Protein AF-A0AAJ0FTV7-F1 (afdb_monomer_lite)

Secondary structure (DSSP, 8-state):
-EEEEEHHHHH-HHHHHHHHHHHHHHHTTSS-EEEEEE---SS-TTTS--------THHHHEEEEEEEE----SSS-HHHHHHHHHHIIIIIHHHHHHTSTT-B--GGG--TT--S-HHHHHS-HHHHHHH--

Structure (mmCIF, N/CA/C/O backbone):
data_AF-A0AAJ0FTV7-F1
#
_entry.id   AF-A0AAJ0FTV7-F1
#
loop_
_atom_site.group_PDB
_atom_site.id
_atom_site.type_symbol
_atom_site.label_atom_id
_atom_site.label_alt_id
_atom_site.label_comp_id
_atom_site.label_asym_id
_atom_site.label_entity_id
_atom_site.label_seq_id
_atom_site.pdbx_PDB_ins_code
_atom_site.Cartn_x
_atom_site.Cartn_y
_atom_site.Cartn_z
_atom_site.occupancy
_atom_site.B_iso_or_equiv
_atom_site.auth_seq_id
_atom_site.auth_comp_id
_atom_site.auth_asym_id
_atom_site.auth_atom_id
_atom_site.pdbx_PDB_model_num
ATOM 1 N N . MET A 1 1 ? 0.736 1.675 7.154 1.00 92.19 1 MET A N 1
ATOM 2 C CA . MET A 1 1 ? 1.278 0.700 6.188 1.00 92.19 1 MET A CA 1
ATOM 3 C C . MET A 1 1 ? 1.765 1.439 4.964 1.00 92.19 1 MET A C 1
ATOM 5 O O . MET A 1 1 ? 0.966 2.145 4.354 1.00 92.19 1 MET A O 1
ATOM 9 N N . SER A 1 2 ? 3.025 1.237 4.596 1.00 94.62 2 SER A N 1
ATOM 10 C CA . SER A 1 2 ? 3.645 1.886 3.446 1.00 94.62 2 SER A CA 1
ATOM 11 C C . SER A 1 2 ? 3.555 1.082 2.152 1.00 94.62 2 SER A C 1
ATOM 13 O O . SER A 1 2 ? 3.458 -0.148 2.148 1.00 94.62 2 SER A O 1
ATOM 15 N N . ARG A 1 3 ? 3.646 1.802 1.033 1.00 94.00 3 ARG A N 1
ATOM 16 C CA . ARG A 1 3 ? 3.885 1.247 -0.295 1.00 94.00 3 ARG A CA 1
ATOM 17 C C . ARG A 1 3 ? 4.770 2.178 -1.116 1.00 94.00 3 ARG A C 1
ATOM 19 O O . ARG A 1 3 ? 4.409 3.322 -1.383 1.00 94.00 3 ARG A O 1
ATOM 26 N N . LEU A 1 4 ? 5.912 1.662 -1.554 1.00 93.19 4 LEU A N 1
ATOM 27 C CA . LEU A 1 4 ? 6.765 2.267 -2.571 1.00 93.19 4 LEU A CA 1
ATOM 28 C C . LEU A 1 4 ? 6.273 1.805 -3.943 1.00 93.19 4 LEU A C 1
ATOM 30 O O . LEU A 1 4 ? 6.350 0.618 -4.271 1.00 93.19 4 LEU A O 1
ATOM 34 N N . VAL A 1 5 ? 5.741 2.734 -4.735 1.00 93.81 5 VAL A N 1
ATOM 35 C CA . VAL A 1 5 ? 5.106 2.421 -6.019 1.00 93.81 5 VAL A CA 1
ATOM 36 C C . VAL A 1 5 ? 6.103 2.628 -7.164 1.00 93.81 5 VAL A C 1
ATOM 38 O O . VAL A 1 5 ? 6.634 3.735 -7.302 1.00 93.81 5 VAL A O 1
ATOM 41 N N . PRO A 1 6 ? 6.358 1.614 -8.014 1.00 91.62 6 PRO A N 1
ATOM 42 C CA . PRO A 1 6 ? 7.323 1.725 -9.105 1.00 91.62 6 PRO A CA 1
ATOM 43 C C . PRO A 1 6 ? 6.901 2.735 -10.167 1.00 91.62 6 PRO A C 1
ATOM 45 O O . PRO A 1 6 ? 5.728 2.807 -10.532 1.00 91.62 6 PRO A O 1
ATOM 48 N N . ALA A 1 7 ? 7.869 3.450 -10.745 1.00 89.69 7 ALA A N 1
ATOM 49 C CA . ALA A 1 7 ? 7.642 4.406 -11.833 1.00 89.69 7 ALA A CA 1
ATOM 50 C C . ALA A 1 7 ? 6.923 3.790 -13.047 1.00 89.69 7 ALA A C 1
ATOM 52 O O . ALA A 1 7 ? 6.218 4.491 -13.767 1.00 89.69 7 ALA A O 1
ATOM 53 N N . GLU A 1 8 ? 7.066 2.480 -13.256 1.00 90.19 8 GLU A N 1
ATOM 54 C CA . GLU A 1 8 ? 6.382 1.733 -14.315 1.00 90.19 8 GLU A CA 1
ATOM 55 C C . GLU A 1 8 ? 4.849 1.792 -14.197 1.00 90.19 8 GLU A C 1
ATOM 57 O O . GLU A 1 8 ? 4.163 1.836 -15.217 1.00 90.19 8 GLU A O 1
ATOM 62 N N . VAL A 1 9 ? 4.304 1.871 -12.975 1.00 93.50 9 VAL A N 1
ATOM 63 C CA . VAL A 1 9 ? 2.854 2.000 -12.744 1.00 93.50 9 VAL A CA 1
ATOM 64 C C . VAL A 1 9 ? 2.321 3.292 -13.367 1.00 93.50 9 VAL A C 1
ATOM 66 O O . VAL A 1 9 ? 1.276 3.272 -14.011 1.00 93.50 9 VAL A O 1
ATOM 69 N N . ALA A 1 10 ? 3.067 4.396 -13.255 1.00 91.25 10 ALA A N 1
ATOM 70 C CA . ALA A 1 10 ? 2.693 5.695 -13.822 1.00 91.25 10 ALA A CA 1
ATOM 71 C C . ALA A 1 10 ? 2.880 5.784 -15.349 1.00 91.25 10 ALA A C 1
ATOM 73 O O . ALA A 1 10 ? 2.381 6.713 -15.980 1.00 91.25 10 ALA A O 1
ATOM 74 N N . ARG A 1 11 ? 3.617 4.847 -15.960 1.00 90.88 11 ARG A N 1
ATOM 75 C CA . ARG A 1 11 ? 3.900 4.840 -17.409 1.00 90.88 11 ARG A CA 1
ATOM 76 C C . ARG A 1 11 ? 2.840 4.113 -18.232 1.00 90.88 11 ARG A C 1
ATOM 78 O O . ARG A 1 11 ? 2.827 4.244 -19.453 1.00 90.88 11 ARG A O 1
ATOM 85 N N . LYS A 1 12 ? 1.972 3.344 -17.578 1.00 94.38 12 LYS A N 1
ATOM 86 C CA . LYS A 1 12 ? 0.972 2.472 -18.196 1.00 94.38 12 LYS A CA 1
ATOM 87 C C . LYS A 1 12 ? -0.421 2.885 -17.742 1.00 94.38 12 LYS A C 1
ATOM 89 O O . LYS A 1 12 ? -0.691 2.921 -16.545 1.00 94.38 12 LYS A O 1
ATOM 94 N N . THR A 1 13 ? -1.302 3.221 -18.683 1.00 96.25 13 THR A N 1
ATOM 95 C CA . THR A 1 13 ? -2.637 3.763 -18.375 1.00 96.25 13 THR A CA 1
ATOM 96 C C . THR A 1 13 ? -3.499 2.783 -17.581 1.00 96.25 13 THR A C 1
ATOM 98 O O . THR A 1 13 ? -4.167 3.185 -16.633 1.00 96.25 13 THR A O 1
ATOM 101 N N . ASP A 1 14 ? -3.456 1.502 -17.933 1.00 97.56 14 ASP A N 1
ATOM 102 C CA . ASP A 1 14 ? -4.132 0.408 -17.234 1.00 97.56 14 ASP A CA 1
ATOM 103 C C . ASP A 1 14 ? -3.581 0.204 -15.815 1.00 97.56 14 ASP A C 1
ATOM 105 O O . ASP A 1 14 ? -4.355 0.139 -14.861 1.00 97.56 14 ASP A O 1
ATOM 109 N N . ALA A 1 15 ? -2.255 0.200 -15.646 1.00 95.81 15 ALA A N 1
ATOM 110 C CA . ALA A 1 15 ? -1.628 0.099 -14.326 1.00 95.81 15 ALA A CA 1
ATOM 111 C C . ALA A 1 15 ? -1.927 1.326 -13.446 1.00 95.81 15 ALA A C 1
ATOM 113 O O . ALA A 1 15 ? -2.218 1.193 -12.259 1.00 95.81 15 ALA A O 1
ATOM 114 N N . THR A 1 16 ? -1.915 2.524 -14.035 1.00 96.81 16 THR A N 1
ATOM 115 C CA . THR A 1 16 ? -2.304 3.763 -13.351 1.00 96.81 16 THR A CA 1
ATOM 116 C C . THR A 1 16 ? -3.764 3.705 -12.908 1.00 96.81 16 THR A C 1
ATOM 118 O O . THR A 1 16 ? -4.065 4.050 -11.767 1.00 96.81 16 THR A O 1
ATOM 121 N N . ALA A 1 17 ? -4.673 3.245 -13.774 1.00 98.12 17 ALA A N 1
ATOM 122 C CA . ALA A 1 17 ? -6.084 3.094 -13.431 1.00 98.12 17 ALA A CA 1
ATOM 123 C C . ALA A 1 17 ? -6.276 2.104 -12.273 1.00 98.12 17 ALA A C 1
ATOM 125 O O . ALA A 1 17 ? -6.923 2.452 -11.288 1.00 98.12 17 ALA A O 1
ATOM 126 N N . ALA A 1 18 ? -5.632 0.934 -12.332 1.00 98.00 18 ALA A N 1
ATOM 127 C CA . ALA A 1 18 ? -5.680 -0.061 -11.262 1.00 98.00 18 ALA A CA 1
ATOM 128 C C . ALA A 1 18 ? -5.159 0.490 -9.923 1.00 98.00 18 ALA A C 1
ATOM 130 O O . ALA A 1 18 ? -5.772 0.269 -8.879 1.00 98.00 18 ALA A O 1
ATOM 131 N N . PHE A 1 19 ? -4.062 1.254 -9.943 1.00 96.88 19 PHE A N 1
ATOM 132 C CA . PHE A 1 19 ? -3.534 1.914 -8.749 1.00 96.88 19 PHE A CA 1
ATOM 133 C C . PHE A 1 19 ? -4.526 2.926 -8.168 1.00 96.88 19 PHE A C 1
ATOM 135 O O . PHE A 1 19 ? -4.805 2.895 -6.970 1.00 96.88 19 PHE A O 1
ATOM 142 N N . VAL A 1 20 ? -5.108 3.790 -9.003 1.00 97.25 20 VAL A N 1
ATOM 143 C CA . VAL A 1 20 ? -6.109 4.769 -8.554 1.00 97.25 20 VAL A CA 1
ATOM 144 C C . VAL A 1 20 ? -7.364 4.076 -8.016 1.00 97.25 20 VAL A C 1
ATOM 146 O O . VAL A 1 20 ? -7.920 4.522 -7.012 1.00 97.25 20 VAL A O 1
ATOM 149 N N . ASP A 1 21 ? -7.803 2.978 -8.625 1.00 98.19 21 ASP A N 1
ATOM 150 C CA . ASP A 1 21 ? -8.956 2.214 -8.148 1.00 98.19 21 ASP A CA 1
ATOM 151 C C . ASP A 1 21 ? -8.681 1.532 -6.804 1.00 98.19 21 ASP A C 1
ATOM 153 O O . ASP A 1 21 ? -9.547 1.549 -5.928 1.00 98.19 21 ASP A O 1
ATOM 157 N N . ALA A 1 22 ? -7.461 1.036 -6.576 1.00 97.06 22 ALA A N 1
ATOM 158 C CA . ALA A 1 22 ? -7.044 0.561 -5.259 1.00 97.06 22 ALA A CA 1
ATOM 159 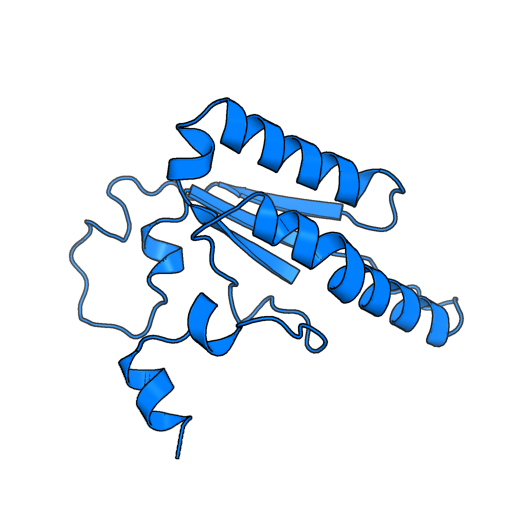C C . ALA A 1 22 ? -7.083 1.690 -4.214 1.00 97.06 22 ALA A C 1
ATOM 161 O O . ALA A 1 22 ? -7.632 1.499 -3.128 1.00 97.06 22 ALA A O 1
ATOM 162 N N . LEU A 1 23 ? -6.589 2.890 -4.545 1.00 96.81 23 LEU A N 1
ATOM 163 C CA . LEU A 1 23 ? -6.682 4.052 -3.652 1.00 96.81 23 LEU A CA 1
ATOM 164 C C . LEU A 1 23 ? -8.139 4.414 -3.333 1.00 96.81 23 LEU A C 1
ATOM 166 O O . LEU A 1 23 ? -8.471 4.638 -2.169 1.00 96.81 23 LEU A O 1
ATOM 170 N N . ARG A 1 24 ? -9.027 4.420 -4.338 1.00 97.31 24 ARG A N 1
ATOM 171 C CA . ARG A 1 24 ? -10.470 4.661 -4.151 1.00 97.31 24 ARG A CA 1
ATOM 172 C C . ARG A 1 24 ? -11.109 3.619 -3.245 1.00 97.31 24 ARG A C 1
ATOM 174 O O . ARG A 1 24 ? -11.892 3.986 -2.375 1.00 97.31 24 ARG A O 1
ATOM 181 N N . LEU A 1 25 ? -10.764 2.346 -3.431 1.00 96.50 25 LEU A N 1
ATOM 182 C CA . LEU A 1 25 ? -11.247 1.246 -2.601 1.00 96.50 25 LEU A CA 1
ATOM 183 C C . LEU A 1 25 ? -10.868 1.447 -1.129 1.00 96.50 25 LEU A C 1
ATOM 185 O O . LEU A 1 25 ? -11.719 1.275 -0.260 1.00 96.50 25 LEU A O 1
ATOM 189 N N . ILE A 1 26 ? -9.619 1.834 -0.858 1.00 96.56 26 ILE A N 1
ATOM 190 C CA . ILE A 1 26 ? -9.103 2.056 0.500 1.00 96.56 26 ILE A CA 1
ATOM 191 C C . ILE A 1 26 ? -9.870 3.180 1.209 1.00 96.56 26 ILE A C 1
ATOM 193 O O . ILE A 1 26 ? -10.280 3.034 2.359 1.00 96.56 26 ILE A O 1
ATOM 197 N N . VAL A 1 27 ? -10.092 4.304 0.523 1.00 97.00 27 VAL A N 1
ATOM 198 C CA . VAL A 1 27 ? -10.700 5.497 1.139 1.00 97.00 27 VAL A CA 1
ATOM 199 C C . VAL A 1 27 ? -12.233 5.509 1.089 1.00 97.00 27 VAL A C 1
ATOM 201 O O . VAL A 1 27 ? -12.852 6.401 1.671 1.00 97.00 27 VAL A O 1
ATOM 204 N N . ALA A 1 28 ? -12.866 4.528 0.431 1.00 95.88 28 ALA A N 1
ATOM 205 C CA . ALA A 1 28 ? -14.306 4.506 0.151 1.00 95.88 28 ALA A CA 1
ATOM 206 C C . ALA A 1 28 ? -15.182 4.684 1.402 1.00 95.88 28 ALA A C 1
ATOM 208 O O . ALA A 1 28 ? -16.182 5.401 1.366 1.00 95.88 28 ALA A O 1
ATOM 209 N N . TYR A 1 29 ? -14.787 4.066 2.518 1.00 92.56 29 TYR A N 1
ATOM 210 C CA . TYR A 1 29 ? -15.563 4.055 3.764 1.00 92.56 29 TYR A CA 1
ATOM 211 C C . TYR A 1 29 ? -15.053 5.036 4.823 1.00 92.56 29 TYR A C 1
ATOM 213 O O . TYR A 1 29 ? -15.565 5.047 5.938 1.00 92.56 29 TYR A O 1
ATOM 221 N N . ARG A 1 30 ? -14.056 5.870 4.494 1.00 90.19 30 ARG A N 1
ATOM 222 C CA . ARG A 1 30 ? -13.438 6.857 5.405 1.00 90.19 30 ARG A CA 1
ATOM 223 C C . ARG A 1 30 ? -12.824 6.286 6.694 1.00 90.19 30 ARG A C 1
ATOM 225 O O . ARG A 1 30 ? -12.426 7.058 7.560 1.00 90.19 30 ARG A O 1
ATOM 232 N N . THR A 1 31 ? -12.706 4.964 6.816 1.00 95.50 31 THR A N 1
ATOM 233 C CA . THR A 1 31 ? -11.943 4.304 7.887 1.00 95.50 31 THR A CA 1
ATOM 234 C C . THR A 1 31 ? -10.446 4.552 7.722 1.00 95.50 31 THR A C 1
ATOM 236 O O . THR A 1 31 ? -9.741 4.793 8.701 1.00 95.50 31 THR A O 1
ATOM 239 N N . PHE A 1 32 ? -9.976 4.520 6.474 1.00 97.12 32 PHE A N 1
ATOM 240 C CA . PHE A 1 32 ? -8.580 4.711 6.115 1.00 97.12 32 PHE A CA 1
ATOM 241 C C . PHE A 1 32 ? -8.382 6.011 5.344 1.00 97.12 32 PHE A C 1
ATOM 243 O O . PHE A 1 32 ? -9.232 6.439 4.560 1.00 97.12 32 PHE A O 1
ATOM 250 N N . LEU A 1 33 ? -7.212 6.600 5.550 1.00 95.75 33 LEU A N 1
ATOM 251 C CA . LEU A 1 33 ? -6.661 7.688 4.759 1.00 95.75 33 LEU A CA 1
ATOM 252 C C . LEU A 1 33 ? -5.376 7.213 4.088 1.00 95.75 33 LEU A C 1
ATOM 254 O O . LEU A 1 33 ? -4.636 6.407 4.658 1.00 95.75 33 LEU A O 1
ATOM 258 N N . VAL A 1 34 ? -5.124 7.713 2.880 1.00 96.94 34 VAL A N 1
ATOM 259 C CA . VAL A 1 34 ? -3.868 7.482 2.167 1.00 96.94 34 VAL A CA 1
ATOM 260 C C . VAL A 1 34 ? -3.178 8.818 1.964 1.00 96.94 34 VAL A C 1
ATOM 262 O O . VAL A 1 34 ? -3.733 9.709 1.326 1.00 96.94 34 VAL A O 1
ATOM 265 N N . ASP A 1 35 ? -1.977 8.935 2.514 1.00 94.75 35 ASP A N 1
ATOM 266 C CA . ASP A 1 35 ? -1.054 10.029 2.230 1.00 94.75 35 ASP A CA 1
ATOM 267 C C . ASP A 1 35 ? 0.003 9.545 1.236 1.00 94.75 35 ASP A C 1
ATOM 269 O O . ASP A 1 35 ? 0.406 8.384 1.293 1.00 94.75 35 ASP A O 1
ATOM 273 N N . CYS A 1 36 ? 0.427 10.397 0.306 1.00 94.69 36 CYS A N 1
ATOM 274 C CA . CYS A 1 36 ? 1.416 10.039 -0.706 1.00 94.69 36 CYS A CA 1
ATOM 275 C C . CYS A 1 36 ? 2.426 11.169 -0.896 1.00 94.69 36 CYS A C 1
ATOM 277 O O . CYS A 1 36 ? 2.065 12.291 -1.251 1.00 94.69 36 CYS A O 1
ATOM 279 N N . LEU A 1 37 ? 3.706 10.834 -0.759 1.00 90.62 37 LEU A N 1
ATOM 280 C CA . LEU A 1 37 ? 4.831 11.706 -1.052 1.00 90.62 37 LEU A CA 1
ATOM 281 C C . LEU A 1 37 ? 5.381 11.382 -2.442 1.00 90.62 37 LEU A C 1
ATOM 283 O O . LEU A 1 37 ? 5.925 10.297 -2.671 1.00 90.62 37 LEU A O 1
ATOM 287 N N . LEU A 1 38 ? 5.267 12.336 -3.370 1.00 85.69 38 LEU A N 1
ATOM 288 C CA . LEU A 1 38 ? 5.930 12.226 -4.666 1.00 85.69 38 LEU A CA 1
ATOM 289 C C . LEU A 1 38 ? 7.440 12.346 -4.473 1.00 85.69 38 LEU A C 1
ATOM 291 O O . LEU A 1 38 ? 7.943 13.315 -3.904 1.00 8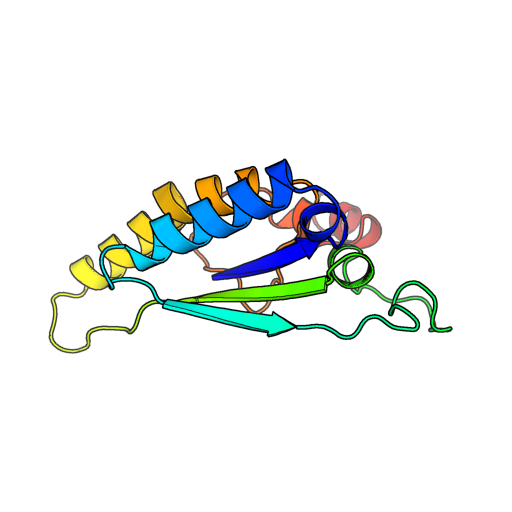5.69 38 LEU A O 1
ATOM 295 N N . LEU A 1 39 ? 8.161 11.359 -4.989 1.00 79.12 39 LEU A N 1
ATOM 296 C CA . LEU A 1 39 ? 9.609 11.307 -4.930 1.00 79.12 39 LEU A CA 1
ATOM 297 C C . LEU A 1 39 ? 10.139 11.827 -6.263 1.00 79.12 39 LEU A C 1
ATOM 299 O O . LEU A 1 39 ? 9.982 11.184 -7.302 1.00 79.12 39 LEU A O 1
ATOM 303 N N . ASN A 1 40 ? 10.768 13.005 -6.253 1.00 66.62 40 ASN A N 1
ATOM 304 C CA . ASN A 1 40 ? 11.474 13.480 -7.436 1.00 66.62 40 ASN A CA 1
ATOM 305 C C . ASN A 1 40 ? 12.768 12.677 -7.604 1.00 66.62 40 ASN A C 1
ATOM 307 O O . ASN A 1 40 ? 13.813 13.011 -7.049 1.00 66.62 40 ASN A O 1
ATOM 311 N N . ALA A 1 41 ? 12.677 11.592 -8.362 1.00 56.50 41 ALA A N 1
ATOM 312 C CA . ALA A 1 41 ? 13.791 10.720 -8.679 1.00 56.50 41 ALA A CA 1
ATOM 313 C C . ALA A 1 41 ? 14.534 11.190 -9.946 1.00 56.50 41 ALA A C 1
ATOM 315 O O . ALA A 1 41 ? 14.781 10.369 -10.827 1.00 56.50 41 ALA A O 1
ATOM 316 N N . PHE A 1 42 ? 14.888 12.479 -10.073 1.00 51.00 42 PHE A N 1
ATOM 317 C CA . PHE A 1 42 ? 15.708 12.965 -11.195 1.00 51.00 42 PHE A CA 1
ATOM 318 C C . PHE A 1 42 ? 16.892 13.864 -10.773 1.00 51.00 42 PHE A C 1
ATOM 320 O O . PHE A 1 42 ? 16.665 14.962 -10.264 1.00 51.00 42 PHE A O 1
ATOM 327 N N . PRO A 1 43 ? 18.148 13.432 -11.047 1.00 53.19 43 PRO A N 1
ATOM 328 C CA . PRO A 1 43 ? 18.504 12.061 -11.423 1.00 53.19 43 PRO A CA 1
ATOM 329 C C . PRO A 1 43 ? 18.073 11.096 -10.310 1.00 53.19 43 PRO A C 1
ATOM 331 O O . PRO A 1 43 ? 18.112 11.423 -9.124 1.00 53.19 43 PRO A O 1
ATOM 334 N N . SER A 1 44 ? 17.588 9.920 -10.702 1.00 54.78 44 SER A N 1
ATOM 335 C CA . SER A 1 44 ? 17.064 8.917 -9.775 1.00 54.78 44 SER A CA 1
ATOM 336 C C . SER A 1 44 ? 18.110 8.585 -8.717 1.00 54.78 44 SER A C 1
ATOM 338 O O . SER A 1 44 ? 19.299 8.556 -9.044 1.00 54.78 44 SER A O 1
ATOM 340 N N . PRO A 1 45 ? 17.718 8.245 -7.476 1.00 54.78 45 PRO A N 1
ATOM 341 C CA . PRO A 1 45 ? 18.613 7.563 -6.547 1.00 54.78 45 PRO A CA 1
ATOM 342 C C . PRO A 1 45 ? 19.285 6.326 -7.176 1.00 54.78 45 PRO A C 1
ATOM 344 O O . PRO A 1 45 ? 20.327 5.898 -6.700 1.00 54.78 45 PRO A O 1
ATOM 347 N N . SER A 1 46 ? 18.715 5.768 -8.257 1.00 56.41 46 SER A N 1
ATOM 348 C CA . SER A 1 46 ? 19.310 4.719 -9.110 1.00 56.41 46 SER A CA 1
ATOM 349 C C . SER A 1 46 ? 20.523 5.160 -9.930 1.00 56.41 46 SER A C 1
ATOM 351 O O . SER A 1 46 ? 21.282 4.319 -10.393 1.00 56.41 46 SER A O 1
ATOM 353 N N . THR A 1 47 ? 20.647 6.458 -10.198 1.00 62.06 47 THR A N 1
ATOM 354 C CA . THR A 1 47 ? 21.606 7.048 -11.147 1.00 62.06 47 THR A CA 1
ATOM 355 C C . THR A 1 47 ? 22.571 8.035 -10.496 1.00 62.06 47 THR A C 1
ATOM 357 O O . THR A 1 47 ? 23.580 8.383 -11.103 1.00 62.06 47 THR A O 1
ATOM 360 N N . SER A 1 48 ? 22.284 8.487 -9.273 1.00 71.62 48 SER A N 1
ATOM 361 C CA . SER A 1 48 ? 23.197 9.333 -8.504 1.00 71.62 48 SER A CA 1
ATOM 362 C C . SER A 1 48 ? 24.326 8.486 -7.909 1.00 71.62 48 SER A C 1
ATOM 364 O O . SER A 1 48 ? 24.029 7.491 -7.244 1.00 71.62 48 SER A O 1
ATOM 366 N N . PRO A 1 49 ? 25.606 8.859 -8.099 1.00 80.00 49 PRO A N 1
ATOM 367 C CA . PRO A 1 49 ? 26.721 8.154 -7.482 1.00 80.00 49 PRO A CA 1
ATOM 368 C C . PRO A 1 49 ? 26.564 8.105 -5.962 1.00 80.00 49 PRO A C 1
ATOM 370 O O . PRO A 1 49 ? 26.437 9.138 -5.305 1.00 80.00 49 PRO A O 1
ATOM 373 N N . HIS A 1 50 ? 26.581 6.901 -5.402 1.00 83.81 50 HIS A N 1
ATOM 374 C CA . HIS A 1 50 ? 26.560 6.674 -3.965 1.00 83.81 50 HIS A CA 1
ATOM 375 C C . HIS A 1 50 ? 27.434 5.455 -3.630 1.00 83.81 50 HIS A C 1
ATOM 377 O O . HIS A 1 50 ? 27.525 4.543 -4.453 1.00 83.81 50 HIS A O 1
ATOM 383 N N . PRO A 1 51 ? 28.059 5.391 -2.440 1.00 88.62 51 PRO A N 1
ATOM 384 C CA . PRO A 1 51 ? 28.676 4.157 -1.961 1.00 88.62 51 PRO A CA 1
ATOM 385 C C . PRO A 1 51 ? 27.650 3.025 -1.863 1.00 88.62 51 PRO A C 1
ATOM 387 O O . PRO A 1 51 ? 26.446 3.280 -1.716 1.00 88.62 51 PRO A O 1
ATOM 390 N N . ASP A 1 52 ? 28.123 1.783 -1.897 1.00 86.56 52 ASP A N 1
ATOM 391 C CA . ASP A 1 52 ? 27.273 0.621 -1.650 1.00 86.56 52 ASP A CA 1
ATOM 392 C C . ASP A 1 52 ? 26.585 0.740 -0.284 1.00 86.56 52 ASP A C 1
ATOM 394 O O . ASP A 1 52 ? 27.184 1.150 0.712 1.00 86.56 52 ASP A O 1
ATOM 398 N N . ASN A 1 53 ? 25.290 0.426 -0.247 1.00 85.75 53 ASN A N 1
ATOM 399 C CA . ASN A 1 53 ? 24.477 0.506 0.960 1.00 85.75 53 ASN A CA 1
ATOM 400 C C . ASN A 1 53 ? 23.342 -0.523 0.941 1.00 85.75 53 ASN A C 1
ATOM 402 O O . ASN A 1 53 ? 23.015 -1.103 -0.092 1.00 85.75 53 ASN A O 1
ATOM 406 N N . ALA A 1 54 ? 22.733 -0.725 2.108 1.00 85.50 54 ALA A N 1
ATOM 407 C CA . ALA A 1 54 ? 21.650 -1.680 2.323 1.00 85.50 54 ALA A CA 1
ATOM 408 C C . ALA A 1 54 ? 20.251 -1.110 2.017 1.00 85.50 54 ALA A C 1
ATOM 410 O O . ALA A 1 54 ? 19.252 -1.700 2.420 1.00 85.50 54 ALA A O 1
ATOM 411 N N . VAL A 1 55 ? 20.144 0.041 1.342 1.00 84.88 55 VAL A N 1
ATOM 412 C CA . VAL A 1 55 ? 18.831 0.599 0.994 1.00 84.88 55 VAL A CA 1
ATOM 413 C C . VAL A 1 55 ? 18.168 -0.300 -0.048 1.00 84.88 55 VAL A C 1
ATOM 415 O O . VAL A 1 55 ? 18.768 -0.624 -1.075 1.00 84.88 55 VAL A O 1
ATOM 418 N N . SER A 1 56 ? 16.913 -0.676 0.206 1.00 82.12 56 SER A N 1
ATOM 419 C CA . SER A 1 56 ? 16.110 -1.493 -0.704 1.00 82.12 56 SER A CA 1
ATOM 420 C C . SER A 1 56 ? 16.102 -0.945 -2.128 1.00 82.12 56 SER A C 1
ATOM 422 O O . SER A 1 56 ? 15.967 0.261 -2.365 1.00 82.12 56 SER A O 1
ATOM 424 N N . ARG A 1 57 ? 16.175 -1.855 -3.108 1.00 81.12 57 ARG A N 1
ATOM 425 C CA . ARG A 1 57 ? 16.044 -1.503 -4.530 1.00 81.12 57 ARG A CA 1
ATOM 426 C C . ARG A 1 57 ? 14.667 -0.915 -4.850 1.00 81.12 57 ARG A C 1
ATOM 428 O O . ARG A 1 57 ? 14.556 -0.173 -5.823 1.00 81.12 57 ARG A O 1
ATOM 435 N N . GLY A 1 58 ? 13.653 -1.165 -4.016 1.00 84.25 58 GLY A N 1
ATOM 436 C CA . GLY A 1 58 ? 12.343 -0.524 -4.121 1.00 84.25 58 GLY A CA 1
ATOM 437 C C . GLY A 1 58 ? 12.433 1.004 -4.157 1.00 84.25 58 GLY A C 1
ATOM 438 O O . GLY A 1 58 ? 11.822 1.635 -5.016 1.00 84.25 58 GLY A O 1
ATOM 439 N N . TRP A 1 59 ? 13.298 1.602 -3.329 1.00 86.31 59 TRP A N 1
ATOM 440 C CA . TRP A 1 59 ? 13.542 3.052 -3.309 1.00 86.31 59 TRP A CA 1
ATOM 441 C C . TRP A 1 59 ? 14.171 3.601 -4.589 1.00 86.31 59 TRP A C 1
ATOM 443 O O . TRP A 1 59 ? 14.059 4.790 -4.873 1.00 86.31 59 TRP A O 1
ATOM 453 N N . ARG A 1 60 ? 14.870 2.760 -5.354 1.00 83.88 60 ARG A N 1
ATOM 454 C CA . ARG A 1 60 ? 15.522 3.160 -6.608 1.00 83.88 60 ARG A CA 1
ATOM 455 C C . ARG A 1 60 ? 14.489 3.313 -7.729 1.00 83.88 60 ARG A C 1
ATOM 457 O O . ARG A 1 60 ? 14.543 4.268 -8.500 1.00 83.88 60 ARG A O 1
ATOM 464 N N . ASN A 1 61 ? 13.485 2.438 -7.741 1.00 82.88 61 ASN A N 1
ATOM 465 C CA . ASN A 1 61 ? 12.465 2.396 -8.788 1.00 82.88 61 ASN A CA 1
ATOM 466 C C . ASN A 1 61 ? 11.167 3.140 -8.438 1.00 82.88 61 ASN A C 1
ATOM 468 O O . ASN A 1 61 ? 10.312 3.284 -9.314 1.00 82.88 61 ASN A O 1
ATOM 472 N N . ALA A 1 62 ? 10.990 3.586 -7.193 1.00 88.94 62 ALA A N 1
ATOM 473 C CA . ALA A 1 62 ? 9.766 4.245 -6.754 1.00 88.94 62 ALA A CA 1
ATOM 474 C C . ALA A 1 62 ? 9.638 5.685 -7.280 1.00 88.94 62 ALA A C 1
ATOM 476 O O . ALA A 1 62 ? 10.602 6.448 -7.254 1.00 88.94 62 ALA A O 1
ATOM 477 N N . PHE A 1 63 ? 8.433 6.071 -7.711 1.00 88.06 63 PHE A N 1
ATOM 478 C CA . PHE A 1 63 ? 8.100 7.470 -8.039 1.00 88.06 63 PHE A CA 1
ATOM 479 C C . PHE A 1 63 ? 7.250 8.147 -6.956 1.00 88.06 63 PHE A C 1
ATOM 481 O O . PHE A 1 63 ? 7.178 9.373 -6.881 1.00 88.06 63 PHE A O 1
ATOM 488 N N . VAL A 1 64 ? 6.599 7.350 -6.111 1.00 92.38 64 VAL A N 1
ATOM 489 C CA . VAL A 1 64 ? 5.787 7.816 -4.991 1.00 92.38 64 VAL A CA 1
ATOM 490 C C . VAL A 1 64 ? 5.890 6.804 -3.852 1.00 92.38 64 VAL A C 1
ATOM 492 O O . VAL A 1 64 ? 5.889 5.591 -4.084 1.00 92.38 64 VAL A O 1
ATOM 495 N N . GLY A 1 65 ? 6.016 7.309 -2.629 1.00 93.94 65 GLY A N 1
ATOM 496 C CA . GLY A 1 65 ? 5.834 6.535 -1.406 1.00 93.94 65 GLY A CA 1
ATOM 497 C C . GLY A 1 65 ? 4.502 6.918 -0.781 1.00 93.94 65 GLY A C 1
ATOM 498 O O . GLY A 1 65 ? 4.242 8.102 -0.594 1.00 93.94 65 GLY A O 1
ATOM 499 N N . CYS A 1 66 ? 3.650 5.944 -0.488 1.00 96.56 66 CYS A N 1
ATOM 500 C CA . CYS A 1 66 ? 2.334 6.186 0.088 1.00 96.56 66 CYS A CA 1
ATOM 501 C C . CYS A 1 66 ? 2.151 5.442 1.404 1.00 96.56 66 CYS A C 1
ATOM 503 O O . CYS A 1 66 ? 2.657 4.335 1.558 1.00 96.56 66 CYS A O 1
ATOM 505 N N . ASN A 1 67 ? 1.357 6.011 2.307 1.00 96.69 67 ASN A N 1
ATOM 506 C CA . ASN A 1 67 ? 1.007 5.438 3.594 1.00 96.69 67 ASN A CA 1
ATOM 507 C C . ASN A 1 67 ? -0.503 5.365 3.779 1.00 96.69 67 ASN A C 1
ATOM 509 O O . ASN A 1 67 ? -1.187 6.386 3.825 1.00 96.69 67 ASN A O 1
ATOM 513 N N . MET A 1 68 ? -1.008 4.145 3.952 1.00 96.31 68 MET A N 1
ATOM 514 C CA . MET A 1 68 ? -2.355 3.895 4.445 1.00 96.31 68 MET A CA 1
ATOM 515 C C . MET A 1 68 ? -2.347 3.915 5.968 1.00 96.31 68 MET A C 1
ATOM 517 O O . MET A 1 68 ? -1.600 3.163 6.604 1.00 96.31 68 MET A O 1
ATOM 521 N N . ASN A 1 69 ? -3.199 4.757 6.540 1.00 95.38 69 ASN A N 1
ATOM 522 C CA . ASN A 1 69 ? -3.325 4.940 7.976 1.00 95.38 69 ASN A CA 1
ATOM 523 C C . ASN A 1 69 ? -4.796 4.935 8.395 1.00 95.38 69 ASN A C 1
ATOM 525 O O . ASN A 1 69 ? -5.684 5.286 7.621 1.00 95.38 69 ASN A O 1
ATOM 529 N N . ALA A 1 70 ? -5.034 4.583 9.651 1.00 95.81 70 ALA A N 1
ATOM 530 C CA . ALA A 1 70 ? -6.286 4.826 10.350 1.00 95.81 70 ALA A CA 1
ATOM 531 C C . ALA A 1 70 ? -5.950 5.432 11.714 1.00 95.81 70 ALA A C 1
ATOM 533 O O . ALA A 1 70 ? -4.933 5.085 12.320 1.00 95.81 70 ALA A O 1
ATOM 534 N N . TYR A 1 71 ? -6.788 6.346 12.198 1.00 95.06 71 TYR A N 1
ATOM 535 C CA . TYR A 1 71 ? -6.605 6.904 13.533 1.00 95.06 71 TYR A CA 1
ATOM 536 C C . TYR A 1 71 ? -6.994 5.885 14.599 1.00 95.06 71 TYR A C 1
ATOM 538 O O . TYR A 1 71 ? -7.993 5.178 14.471 1.00 95.06 71 TYR A O 1
ATOM 546 N N . TRP A 1 72 ? -6.225 5.854 15.686 1.00 95.50 72 TRP A N 1
ATOM 547 C CA . TRP A 1 72 ? -6.606 5.094 16.866 1.00 95.50 72 TRP A CA 1
ATOM 548 C C . TRP A 1 72 ? -7.799 5.758 17.554 1.00 95.50 72 TRP A C 1
ATOM 550 O O . TRP A 1 72 ? -7.739 6.934 17.920 1.00 95.50 72 TRP A O 1
ATOM 560 N N . ASN A 1 73 ? -8.876 5.006 17.769 1.00 96.56 73 ASN A N 1
ATOM 561 C CA . ASN A 1 73 ? -10.015 5.486 18.536 1.00 96.56 73 ASN A CA 1
ATOM 562 C C . ASN A 1 73 ? -9.827 5.136 20.020 1.00 96.56 73 ASN A C 1
ATOM 564 O O . ASN A 1 73 ? -9.973 3.980 20.419 1.00 96.56 73 ASN A O 1
ATOM 568 N N . PHE A 1 74 ? -9.507 6.150 20.830 1.00 97.25 74 PHE A N 1
ATOM 569 C CA . PHE A 1 74 ? -9.240 6.011 22.267 1.00 97.25 74 PHE A CA 1
ATOM 570 C C . PHE A 1 74 ? -10.491 5.798 23.128 1.00 97.25 74 PHE A C 1
ATOM 572 O O . PHE A 1 74 ? -10.359 5.403 24.283 1.00 97.25 74 PHE A O 1
ATOM 579 N N . THR A 1 75 ? -11.688 6.061 22.598 1.00 98.06 75 THR A N 1
ATOM 580 C CA . THR A 1 75 ? -12.954 5.885 23.331 1.00 98.06 75 THR A CA 1
ATOM 581 C C . THR A 1 75 ? -13.720 4.635 22.902 1.00 98.06 75 THR A C 1
ATOM 583 O O . THR A 1 75 ? -14.629 4.203 23.610 1.00 98.06 75 THR A O 1
ATOM 586 N N . ALA A 1 76 ? -13.359 4.025 21.770 1.00 97.00 76 ALA A N 1
ATOM 587 C CA . ALA A 1 76 ? -13.925 2.758 21.324 1.00 97.00 76 ALA A CA 1
ATOM 588 C C . ALA A 1 76 ? -13.323 1.555 22.074 1.00 97.00 76 ALA A C 1
ATOM 590 O O . ALA A 1 76 ? -12.196 1.622 22.574 1.00 97.00 76 ALA A O 1
ATOM 591 N N . PRO A 1 77 ? -14.024 0.403 22.094 1.00 98.19 77 PRO A N 1
ATOM 592 C CA . PRO A 1 77 ? -13.443 -0.845 22.570 1.00 98.19 77 PRO A CA 1
ATOM 593 C C . PRO A 1 77 ? -12.149 -1.168 21.822 1.00 98.19 77 PRO A C 1
ATOM 595 O O . PRO A 1 77 ? -12.110 -1.078 20.593 1.00 98.19 77 PRO A O 1
ATOM 598 N N . PHE A 1 78 ? -11.126 -1.628 22.546 1.00 97.19 78 PHE A N 1
ATOM 599 C CA . PHE A 1 78 ? -9.822 -2.018 21.992 1.00 97.19 78 PHE A CA 1
ATOM 600 C C . PHE A 1 78 ? -9.939 -2.957 20.780 1.00 97.19 78 PHE A C 1
ATOM 602 O O . PHE A 1 78 ? -9.268 -2.761 19.767 1.00 97.19 78 PHE A O 1
ATOM 609 N N . ALA A 1 79 ? -10.859 -3.923 20.858 1.00 98.12 79 ALA A N 1
ATOM 610 C CA . ALA A 1 79 ? -11.146 -4.872 19.786 1.00 98.12 79 ALA A CA 1
ATOM 611 C C . ALA A 1 79 ? -11.541 -4.198 18.458 1.00 98.12 79 ALA A C 1
ATOM 613 O O . ALA A 1 79 ? -11.275 -4.757 17.400 1.00 98.12 79 ALA A O 1
ATOM 614 N N . SER A 1 80 ? -12.113 -2.992 18.494 1.00 97.69 80 SER A N 1
ATOM 615 C CA . SER A 1 80 ? -12.482 -2.239 17.289 1.00 97.69 80 SER A CA 1
ATOM 616 C C . SER A 1 80 ? -11.241 -1.779 16.524 1.00 97.69 80 SER A C 1
ATOM 618 O O . SER A 1 80 ? -11.161 -1.972 15.319 1.00 97.69 80 SER A O 1
ATOM 620 N N . ASN A 1 81 ? -10.228 -1.250 17.221 1.00 97.31 81 ASN A N 1
ATOM 621 C CA . ASN A 1 81 ? -8.968 -0.851 16.583 1.00 97.31 81 ASN A CA 1
ATOM 622 C C . ASN A 1 81 ? -8.208 -2.066 16.028 1.00 97.31 81 ASN A C 1
ATOM 624 O O . ASN A 1 81 ? -7.589 -1.995 14.967 1.00 97.31 81 ASN A O 1
ATOM 628 N N . LEU A 1 82 ? -8.281 -3.202 16.730 1.00 97.56 82 LEU A N 1
ATOM 629 C CA . LEU A 1 82 ? -7.739 -4.466 16.239 1.00 9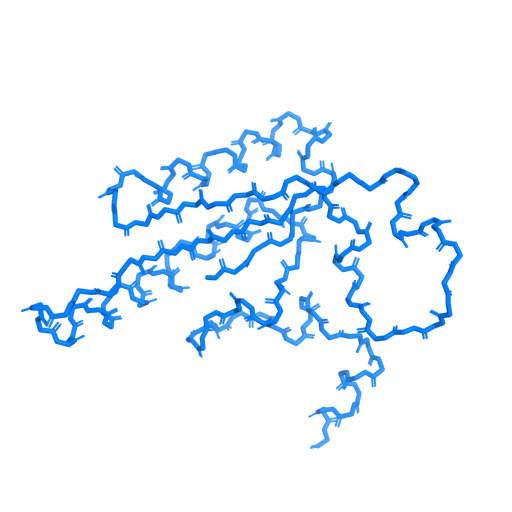7.56 82 LEU A CA 1
ATOM 630 C C . LEU A 1 82 ? -8.477 -4.967 14.991 1.00 97.56 82 LEU A C 1
ATOM 632 O O . LEU A 1 82 ? -7.835 -5.437 14.057 1.00 97.56 82 LEU A O 1
ATOM 636 N N . ALA A 1 83 ? -9.805 -4.843 14.943 1.00 97.31 83 ALA A N 1
ATOM 637 C CA . ALA A 1 83 ? -10.584 -5.169 13.753 1.00 97.31 83 ALA A CA 1
ATOM 638 C C . ALA A 1 83 ? -10.185 -4.280 12.565 1.00 97.31 83 ALA A C 1
ATOM 640 O O . ALA A 1 83 ? -9.975 -4.801 11.474 1.00 97.31 83 ALA A O 1
ATOM 641 N N . THR A 1 84 ? -9.964 -2.979 12.785 1.00 96.88 84 THR A N 1
ATOM 642 C CA . THR A 1 84 ? -9.442 -2.070 11.753 1.00 96.88 84 THR A CA 1
ATOM 643 C C . THR A 1 84 ? -8.060 -2.499 11.258 1.00 96.88 84 THR A C 1
ATOM 645 O O . THR A 1 84 ? -7.828 -2.559 10.053 1.00 96.88 84 THR A O 1
ATOM 648 N N . LYS A 1 85 ? -7.132 -2.856 12.159 1.00 95.94 85 LYS A N 1
ATOM 649 C CA . LYS A 1 85 ? -5.817 -3.394 11.761 1.00 95.94 85 LYS A CA 1
ATOM 650 C C . LYS A 1 85 ? -5.952 -4.665 10.925 1.00 95.94 85 LYS A C 1
ATOM 652 O O . LYS A 1 85 ? -5.278 -4.794 9.908 1.00 95.94 85 LYS A O 1
ATOM 657 N N . ARG A 1 86 ? -6.841 -5.576 11.325 1.00 97.12 86 ARG A N 1
ATOM 658 C CA . ARG A 1 86 ? -7.126 -6.806 10.581 1.00 97.12 86 ARG A CA 1
ATOM 659 C C . ARG A 1 86 ? -7.659 -6.503 9.181 1.00 97.12 86 ARG A C 1
ATOM 661 O O . ARG A 1 86 ? -7.144 -7.038 8.209 1.00 97.12 86 ARG A O 1
ATOM 668 N N . GLU A 1 87 ? -8.635 -5.605 9.075 1.00 96.50 87 GLU A N 1
ATOM 669 C CA . GLU A 1 87 ? -9.197 -5.181 7.790 1.00 96.50 87 GLU A CA 1
ATOM 670 C C . GLU A 1 87 ? -8.116 -4.583 6.878 1.00 96.50 87 GLU A C 1
ATOM 672 O O . GLU A 1 87 ? -8.043 -4.925 5.698 1.00 96.50 87 GLU A O 1
ATOM 677 N N . MET A 1 88 ? -7.224 -3.751 7.427 1.00 96.31 88 MET A N 1
ATOM 678 C CA . MET A 1 88 ? -6.085 -3.213 6.685 1.00 96.31 88 MET A CA 1
ATOM 679 C C . MET A 1 88 ? -5.246 -4.333 6.066 1.00 96.31 88 MET A C 1
ATOM 681 O O . MET A 1 88 ? -5.052 -4.341 4.850 1.00 96.31 88 MET A O 1
ATOM 685 N N . VAL A 1 89 ? -4.777 -5.282 6.882 1.00 95.12 89 VAL A N 1
ATOM 686 C CA . VAL A 1 89 ? -3.809 -6.294 6.436 1.00 95.12 89 VAL A CA 1
ATOM 687 C C . VAL A 1 89 ? -4.414 -7.421 5.607 1.00 95.12 89 VAL A C 1
ATOM 689 O O . VAL A 1 89 ? -3.743 -7.927 4.715 1.00 95.12 89 VAL A O 1
ATOM 692 N N . GLU A 1 90 ? -5.669 -7.796 5.854 1.00 95.62 90 GLU A N 1
ATOM 693 C CA . GLU A 1 90 ? -6.316 -8.916 5.161 1.00 95.62 90 GLU A CA 1
ATOM 694 C C . GLU A 1 90 ? -7.040 -8.484 3.878 1.00 95.62 90 GLU A C 1
ATOM 696 O O . GLU A 1 90 ? -7.183 -9.287 2.957 1.00 95.62 90 GLU A O 1
ATOM 701 N N . ARG A 1 91 ? -7.503 -7.228 3.790 1.00 95.12 91 ARG A N 1
ATOM 702 C CA . ARG A 1 91 ? -8.307 -6.748 2.654 1.00 95.12 91 ARG A CA 1
ATOM 703 C C . ARG A 1 91 ? -7.580 -5.721 1.804 1.00 95.12 91 ARG A C 1
ATOM 705 O O . ARG A 1 91 ? -7.489 -5.885 0.588 1.00 95.12 91 ARG A O 1
ATOM 712 N N . TYR A 1 92 ? -7.117 -4.636 2.415 1.00 96.19 92 TYR A N 1
ATOM 713 C CA . TYR A 1 92 ? -6.659 -3.481 1.647 1.00 96.19 92 TYR A CA 1
ATOM 714 C C . TYR A 1 92 ? -5.205 -3.597 1.203 1.00 96.19 92 TYR A C 1
ATOM 716 O O . TYR A 1 92 ? -4.907 -3.237 0.067 1.00 96.19 92 TYR A O 1
ATOM 724 N N . ILE A 1 93 ? -4.315 -4.137 2.043 1.00 94.75 93 ILE A N 1
ATOM 725 C CA . ILE A 1 93 ? -2.919 -4.362 1.648 1.00 94.75 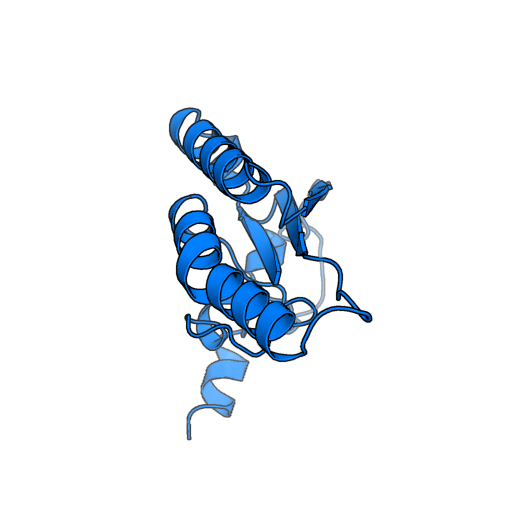93 ILE A CA 1
ATOM 726 C C . ILE A 1 93 ? -2.831 -5.280 0.418 1.00 94.75 93 ILE A C 1
ATOM 728 O O . ILE A 1 93 ? -2.245 -4.836 -0.567 1.00 94.75 93 ILE A O 1
ATOM 732 N N . PRO A 1 94 ? -3.463 -6.472 0.372 1.00 94.50 94 PRO A N 1
ATOM 733 C CA . PRO A 1 94 ? -3.356 -7.349 -0.796 1.00 94.50 94 PRO A CA 1
ATOM 734 C C . PRO A 1 94 ? -3.860 -6.699 -2.091 1.00 94.50 94 PRO A C 1
ATOM 736 O O . PRO A 1 94 ? -3.233 -6.829 -3.142 1.00 94.50 94 PRO A O 1
ATOM 739 N N . ALA A 1 95 ? -4.964 -5.946 -2.020 1.00 95.00 95 ALA A N 1
ATOM 740 C CA . ALA A 1 95 ? -5.480 -5.198 -3.166 1.00 95.00 95 ALA A CA 1
ATOM 741 C C . ALA A 1 95 ? -4.493 -4.116 -3.635 1.00 95.00 95 ALA A C 1
ATOM 743 O O . ALA A 1 95 ? -4.308 -3.911 -4.835 1.00 95.00 95 ALA A O 1
ATOM 744 N N . TRP A 1 96 ? -3.829 -3.443 -2.693 1.00 94.75 96 TRP A N 1
ATOM 745 C CA . TRP A 1 96 ? -2.845 -2.411 -2.998 1.00 94.75 96 TRP A CA 1
ATOM 746 C C . TRP A 1 96 ? -1.573 -2.981 -3.633 1.00 94.75 96 TRP A C 1
ATOM 748 O O . TRP A 1 96 ? -1.041 -2.406 -4.585 1.00 94.75 96 TRP A O 1
ATOM 758 N N . GLU A 1 97 ? -1.107 -4.133 -3.152 1.00 94.44 97 GLU A N 1
ATOM 759 C CA . GLU A 1 97 ? 0.048 -4.836 -3.713 1.00 94.44 97 GLU A CA 1
ATOM 760 C C . GLU A 1 97 ? -0.225 -5.360 -5.121 1.00 94.44 97 GLU A C 1
ATOM 762 O O . GLU A 1 97 ? 0.598 -5.158 -6.016 1.00 94.44 97 GLU A O 1
ATOM 767 N N . ALA A 1 98 ? -1.405 -5.946 -5.347 1.00 95.44 98 ALA A N 1
ATOM 768 C CA . ALA A 1 98 ? -1.833 -6.408 -6.665 1.00 95.44 98 ALA A CA 1
ATOM 769 C C . ALA A 1 98 ? -1.882 -5.266 -7.695 1.00 95.44 98 ALA A C 1
ATOM 771 O O . ALA A 1 98 ? -1.516 -5.458 -8.854 1.00 95.44 98 ALA A O 1
ATOM 772 N N . ALA A 1 99 ? -2.280 -4.064 -7.269 1.00 96.62 99 ALA A N 1
ATOM 773 C CA . ALA A 1 99 ? -2.316 -2.873 -8.115 1.00 96.62 99 ALA A CA 1
ATOM 774 C C . ALA A 1 99 ? -0.938 -2.220 -8.340 1.00 96.62 99 ALA A C 1
ATOM 776 O O . ALA A 1 99 ? -0.812 -1.306 -9.155 1.00 96.62 99 ALA A O 1
ATOM 777 N N . THR A 1 100 ? 0.103 -2.655 -7.623 1.00 94.62 100 THR A N 1
ATOM 778 C CA . THR A 1 100 ? 1.452 -2.066 -7.683 1.00 94.62 100 THR A CA 1
ATOM 779 C C . THR A 1 100 ? 2.536 -3.145 -7.815 1.00 94.62 100 THR A C 1
ATOM 781 O O . THR A 1 100 ? 3.422 -3.255 -6.956 1.00 94.62 100 THR A O 1
ATOM 784 N N . PRO A 1 101 ? 2.491 -3.967 -8.883 1.00 92.12 101 PRO A N 1
ATOM 785 C CA . PRO A 1 101 ? 3.451 -5.048 -9.082 1.00 92.12 101 PRO A CA 1
ATOM 786 C C . PRO A 1 101 ? 4.883 -4.508 -9.175 1.00 92.12 101 PRO A C 1
ATOM 788 O O . PRO A 1 101 ? 5.135 -3.468 -9.783 1.00 92.12 101 PRO A O 1
ATOM 791 N N . GLY A 1 102 ? 5.825 -5.216 -8.547 1.00 88.12 102 GLY A N 1
ATOM 792 C CA . GLY A 1 102 ? 7.221 -4.777 -8.421 1.00 88.12 102 GLY A CA 1
ATOM 793 C C . GLY A 1 102 ? 7.447 -3.655 -7.400 1.00 88.12 102 GLY A C 1
ATOM 794 O O . GLY A 1 102 ? 8.564 -3.150 -7.299 1.00 88.12 102 GLY A O 1
ATOM 795 N N . GLY A 1 103 ? 6.402 -3.242 -6.674 1.00 89.69 103 GLY A N 1
ATOM 796 C CA . GLY A 1 103 ? 6.513 -2.325 -5.546 1.00 89.69 103 GLY A CA 1
ATOM 797 C C . GLY A 1 103 ? 7.186 -2.954 -4.332 1.00 89.69 103 GLY A C 1
ATOM 798 O O . GLY A 1 103 ? 7.378 -4.166 -4.259 1.00 89.69 103 GLY A O 1
ATOM 799 N N . ALA A 1 104 ? 7.522 -2.097 -3.378 1.00 90.19 104 ALA A N 1
ATOM 800 C CA . ALA A 1 104 ? 8.184 -2.469 -2.134 1.00 90.19 104 ALA A CA 1
ATOM 801 C C . ALA A 1 104 ? 7.445 -1.878 -0.932 1.00 90.19 104 ALA A C 1
ATOM 803 O O . ALA A 1 104 ? 6.580 -1.010 -1.075 1.00 90.19 104 ALA A O 1
ATOM 804 N N . ILE A 1 105 ? 7.791 -2.342 0.260 1.00 91.38 105 ILE A N 1
ATOM 805 C CA . ILE A 1 105 ? 7.278 -1.822 1.528 1.00 91.38 105 ILE A CA 1
ATOM 806 C C . ILE A 1 105 ? 8.434 -1.111 2.197 1.00 91.38 105 ILE A C 1
ATOM 808 O O . ILE A 1 105 ? 9.521 -1.656 2.221 1.00 91.38 105 ILE A O 1
ATOM 812 N N . TYR A 1 106 ? 8.219 0.083 2.737 1.00 91.12 106 TYR A N 1
ATOM 813 C CA . TYR A 1 106 ? 9.226 0.716 3.577 1.00 91.12 106 TYR A CA 1
ATOM 814 C C . TYR A 1 106 ? 9.106 0.162 4.998 1.00 91.12 106 TYR A C 1
ATOM 816 O O . TYR A 1 106 ? 8.124 0.462 5.683 1.00 91.12 106 TYR A O 1
ATOM 824 N N . LEU A 1 107 ? 10.092 -0.629 5.435 1.00 89.81 107 LEU A N 1
ATOM 825 C CA . LEU A 1 107 ? 10.046 -1.383 6.694 1.00 89.81 107 LEU A CA 1
ATOM 826 C C . LEU A 1 107 ? 9.686 -0.538 7.925 1.00 89.81 107 LEU A C 1
ATOM 828 O O . LEU A 1 107 ? 8.927 -0.998 8.775 1.00 89.81 107 LEU A O 1
ATOM 832 N N . ASN A 1 108 ? 10.157 0.711 8.006 1.00 91.50 108 ASN A N 1
ATOM 833 C CA . ASN A 1 108 ? 9.860 1.600 9.139 1.00 91.50 108 ASN A CA 1
ATOM 834 C C . ASN A 1 108 ? 8.379 2.010 9.241 1.00 91.50 108 ASN A C 1
ATOM 836 O O . ASN A 1 108 ? 7.957 2.524 10.272 1.00 91.50 108 ASN A O 1
ATOM 840 N N . GLU A 1 109 ? 7.596 1.807 8.184 1.00 93.00 109 GLU A N 1
ATOM 841 C CA . GLU A 1 109 ? 6.184 2.194 8.085 1.00 93.00 109 GLU A CA 1
ATOM 842 C C . GLU A 1 109 ? 5.275 0.984 7.776 1.00 93.00 109 GLU A C 1
ATOM 844 O O . GLU A 1 109 ? 4.113 1.121 7.369 1.00 93.00 109 GLU A O 1
ATOM 849 N N . MET A 1 110 ? 5.802 -0.226 7.983 1.00 92.94 110 MET A N 1
ATOM 850 C CA . MET A 1 110 ? 5.077 -1.486 7.850 1.00 92.94 110 MET A CA 1
ATOM 851 C C . MET A 1 110 ? 4.188 -1.744 9.074 1.00 92.94 110 MET A C 1
ATOM 853 O O . MET A 1 110 ? 4.591 -1.503 10.211 1.00 92.94 110 MET A O 1
ATOM 857 N N . ASP A 1 111 ? 2.969 -2.257 8.864 1.00 93.38 111 ASP A N 1
ATOM 858 C CA . ASP A 1 111 ? 2.146 -2.694 9.997 1.00 93.38 111 ASP A CA 1
ATOM 859 C C . ASP A 1 111 ? 2.674 -4.028 10.564 1.00 93.38 111 ASP A C 1
ATOM 861 O O . ASP A 1 111 ? 2.921 -4.950 9.785 1.00 93.38 111 ASP A O 1
ATOM 865 N N . PRO A 1 112 ? 2.800 -4.186 11.897 1.00 91.50 112 PRO A N 1
ATOM 866 C CA . PRO A 1 112 ? 3.291 -5.425 12.509 1.00 91.50 112 PRO A CA 1
ATOM 867 C C . PRO A 1 112 ? 2.456 -6.678 12.216 1.00 91.50 112 PRO A C 1
ATOM 869 O O . PRO A 1 112 ? 2.913 -7.785 12.482 1.00 91.50 112 PRO A O 1
ATOM 872 N N . TRP A 1 113 ? 1.215 -6.534 11.743 1.00 94.19 113 TRP A N 1
ATOM 873 C CA . TRP A 1 113 ? 0.357 -7.665 11.383 1.00 94.19 113 TRP A CA 1
ATOM 874 C C . TRP A 1 113 ? 0.463 -8.058 9.914 1.00 94.19 113 TRP A C 1
ATOM 876 O O . TRP A 1 113 ? -0.203 -9.003 9.497 1.00 94.19 113 TRP A O 1
ATOM 886 N N . TYR A 1 114 ? 1.281 -7.364 9.125 1.00 92.44 114 TYR A N 1
ATOM 887 C CA . TYR A 1 114 ? 1.509 -7.712 7.732 1.00 92.44 114 TYR A CA 1
ATOM 888 C C . TYR A 1 114 ? 2.060 -9.145 7.601 1.00 92.44 114 TYR A C 1
ATOM 890 O O . TYR A 1 114 ? 3.002 -9.520 8.293 1.00 92.44 114 TYR A O 1
ATOM 898 N N . GLN A 1 115 ? 1.437 -9.950 6.732 1.00 85.69 115 GLN A N 1
ATOM 899 C CA . GLN A 1 115 ? 1.753 -11.376 6.531 1.00 85.69 115 GLN A CA 1
ATOM 900 C C . GLN A 1 115 ? 2.329 -11.682 5.136 1.00 85.69 115 GLN A C 1
ATOM 902 O O . GLN A 1 115 ? 2.505 -12.849 4.795 1.00 85.69 115 GLN A O 1
ATOM 907 N N . GLY A 1 116 ? 2.560 -10.668 4.295 1.00 85.31 116 GLY A N 1
ATOM 908 C CA . GLY A 1 116 ? 3.133 -10.872 2.961 1.00 85.31 116 GLY A CA 1
ATOM 909 C C . GLY A 1 116 ? 4.664 -10.952 2.978 1.00 85.31 116 GLY A C 1
ATOM 910 O O . GLY A 1 116 ? 5.284 -11.043 4.037 1.00 85.31 116 GLY A O 1
ATOM 911 N N . ASP A 1 117 ? 5.292 -10.902 1.798 1.00 82.69 117 ASP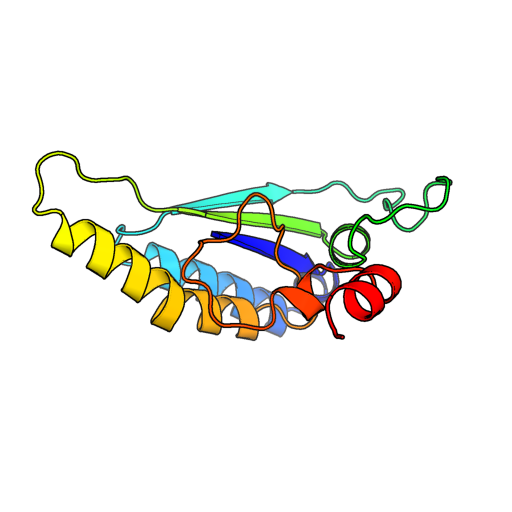 A N 1
ATOM 912 C CA . ASP A 1 117 ? 6.749 -11.056 1.636 1.00 82.69 117 ASP A CA 1
ATOM 913 C C . ASP A 1 117 ? 7.517 -9.790 2.057 1.00 82.69 117 ASP A C 1
ATOM 915 O O . ASP A 1 117 ? 8.052 -9.059 1.227 1.00 82.69 117 ASP A O 1
ATOM 919 N N . TRP A 1 118 ? 7.551 -9.488 3.356 1.00 76.31 118 TRP A N 1
ATOM 920 C CA . TRP A 1 118 ? 8.292 -8.337 3.887 1.00 76.31 118 TRP A CA 1
ATOM 921 C C . TRP A 1 118 ? 9.808 -8.513 3.749 1.00 76.31 118 TRP A C 1
ATOM 923 O O . TRP A 1 118 ? 10.522 -7.544 3.488 1.00 76.31 118 TRP A O 1
ATOM 933 N N . GLU A 1 119 ? 10.301 -9.749 3.847 1.00 73.75 119 GLU A N 1
ATOM 934 C CA . GLU A 1 119 ? 11.716 -10.050 3.644 1.00 73.75 119 GLU A CA 1
ATOM 935 C C . GLU A 1 119 ? 12.142 -9.780 2.197 1.00 73.75 119 GLU A C 1
ATOM 937 O O . GLU A 1 119 ? 13.259 -9.333 1.960 1.00 73.75 119 GLU A O 1
ATOM 942 N N . GLY A 1 120 ? 11.285 -10.051 1.211 1.00 68.44 120 GLY A N 1
ATOM 943 C CA . GLY A 1 120 ? 11.605 -9.898 -0.214 1.00 68.44 120 GLY A CA 1
ATOM 944 C C . GLY A 1 120 ? 11.210 -8.601 -0.844 1.00 68.44 120 GLY A C 1
ATOM 945 O O . GLY A 1 120 ? 11.856 -8.185 -1.807 1.00 68.44 120 GLY A O 1
ATOM 946 N N . ALA A 1 121 ? 10.210 -7.945 -0.276 1.00 62.66 121 ALA A N 1
ATOM 947 C CA . ALA A 1 121 ? 9.843 -6.607 -0.673 1.00 62.66 121 ALA A CA 1
ATOM 948 C C . ALA A 1 121 ? 10.904 -5.578 -0.254 1.00 62.66 121 ALA A C 1
ATOM 950 O O . ALA A 1 121 ? 11.041 -4.577 -0.957 1.00 62.66 121 ALA A O 1
ATOM 951 N N . ASP A 1 122 ? 11.651 -5.795 0.844 1.00 63.09 122 ASP A N 1
ATOM 952 C CA . ASP A 1 122 ? 12.515 -4.737 1.395 1.00 63.09 122 ASP A CA 1
ATOM 953 C C . ASP A 1 122 ? 13.955 -5.127 1.785 1.00 63.09 122 ASP A C 1
ATOM 955 O O . ASP A 1 122 ? 14.825 -4.255 1.783 1.00 63.09 122 ASP A O 1
ATOM 959 N N . LEU A 1 123 ? 14.289 -6.396 2.065 1.00 62.41 123 LEU A N 1
ATOM 960 C CA . LEU A 1 123 ? 15.670 -6.724 2.451 1.00 62.41 123 LEU A CA 1
ATOM 961 C C . LEU A 1 123 ? 16.583 -6.908 1.225 1.00 62.41 123 LEU A C 1
ATOM 963 O O . LEU A 1 123 ? 16.260 -7.670 0.305 1.00 62.41 123 LEU A O 1
ATOM 967 N N . PRO A 1 124 ? 17.786 -6.296 1.212 1.00 60.91 124 PRO A N 1
ATOM 968 C CA . PRO A 1 124 ? 18.814 -6.643 0.239 1.00 60.91 124 PRO A CA 1
ATOM 969 C C . PRO A 1 124 ? 19.124 -8.142 0.301 1.00 60.91 124 PRO A C 1
ATOM 971 O O . PRO A 1 124 ? 19.184 -8.719 1.385 1.00 60.91 124 PRO A O 1
ATOM 974 N N . GLY A 1 125 ? 19.406 -8.776 -0.842 1.00 60.34 125 GLY A N 1
ATOM 975 C CA . GLY A 1 125 ? 19.706 -10.217 -0.891 1.00 60.34 125 GLY A CA 1
ATOM 976 C C . GLY A 1 125 ? 20.849 -10.653 0.040 1.00 60.34 125 GLY A C 1
ATOM 977 O O . GLY A 1 125 ? 20.825 -11.762 0.562 1.00 60.34 125 GLY A O 1
ATOM 978 N N . GLN A 1 126 ? 21.799 -9.753 0.316 1.00 53.47 126 GLN A N 1
ATOM 979 C CA . GLN A 1 126 ? 22.879 -9.960 1.289 1.00 53.47 126 GLN A CA 1
ATOM 980 C C . GLN A 1 126 ? 22.372 -10.065 2.739 1.00 53.47 126 GLN A C 1
ATOM 982 O O . GLN A 1 126 ? 22.925 -10.827 3.522 1.00 53.47 126 GLN A O 1
ATOM 987 N N . VAL A 1 127 ? 21.312 -9.329 3.090 1.00 58.97 127 VAL A N 1
ATOM 988 C CA . VAL A 1 127 ? 20.676 -9.371 4.415 1.00 58.97 127 VAL A CA 1
ATOM 989 C C . VAL A 1 127 ? 19.754 -10.584 4.526 1.00 58.97 127 VAL A C 1
ATOM 991 O O . VAL A 1 127 ? 19.767 -11.252 5.551 1.00 58.97 127 VAL A O 1
ATOM 994 N N . ARG A 1 128 ? 19.032 -10.950 3.457 1.00 59.03 128 ARG A N 1
ATOM 995 C CA . ARG A 1 128 ? 18.197 -12.172 3.436 1.00 59.03 128 ARG A CA 1
ATOM 996 C C . ARG A 1 128 ? 19.013 -13.429 3.756 1.00 59.03 128 ARG A C 1
ATOM 998 O O . ARG A 1 128 ? 18.588 -14.247 4.562 1.00 59.03 128 ARG A O 1
ATOM 1005 N N . ALA A 1 129 ? 20.219 -13.535 3.195 1.00 56.66 129 ALA A N 1
ATOM 1006 C CA . ALA A 1 129 ? 21.136 -14.643 3.470 1.00 56.66 129 ALA A CA 1
ATOM 1007 C C . ALA A 1 129 ? 21.626 -14.707 4.933 1.00 56.66 129 ALA A C 1
ATOM 1009 O O . ALA A 1 129 ? 22.089 -15.755 5.364 1.00 56.66 129 ALA A O 1
ATOM 1010 N N . ALA A 1 130 ? 21.536 -13.608 5.690 1.00 55.88 130 ALA A N 1
ATOM 1011 C CA . ALA A 1 130 ? 21.930 -13.553 7.098 1.00 55.88 130 ALA A CA 1
ATOM 1012 C C . ALA A 1 130 ? 20.772 -13.841 8.073 1.00 55.88 13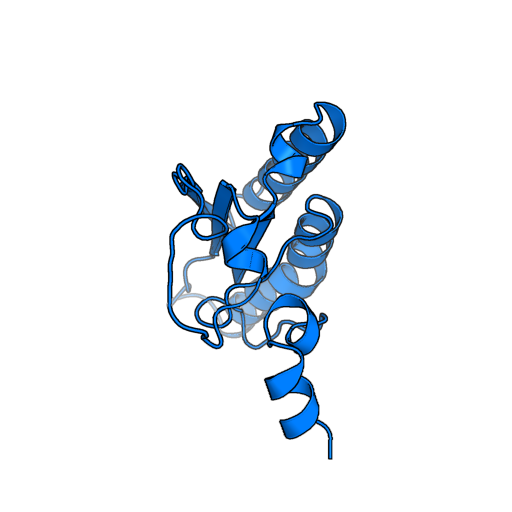0 ALA A C 1
ATOM 1014 O O . ALA A 1 130 ? 21.026 -14.147 9.234 1.00 55.88 130 ALA A O 1
ATOM 1015 N N . VAL A 1 131 ? 19.517 -13.729 7.619 1.00 58.12 131 VAL A N 1
ATOM 1016 C CA . VAL A 1 131 ? 18.307 -13.969 8.432 1.00 58.12 131 VAL A CA 1
ATOM 1017 C C . VAL A 1 131 ? 17.753 -15.388 8.217 1.00 58.12 131 VAL A C 1
ATOM 1019 O O . VAL A 1 131 ? 17.053 -15.908 9.079 1.00 58.12 131 VAL A O 1
ATOM 1022 N N . GLY A 1 132 ? 18.113 -16.044 7.107 1.00 53.34 132 GLY A N 1
ATOM 1023 C CA . GLY A 1 132 ? 17.810 -17.451 6.837 1.00 53.34 132 GLY A CA 1
ATOM 1024 C C . GLY A 1 132 ? 18.973 -18.388 7.175 1.00 53.34 132 GLY A C 1
ATOM 1025 O O . GLY A 1 132 ? 19.767 -18.714 6.291 1.00 53.34 132 GLY A O 1
ATOM 1026 N N . GLY A 1 133 ? 19.034 -18.831 8.434 1.00 40.66 133 GLY A N 1
ATOM 1027 C CA . GLY A 1 133 ? 19.869 -19.920 8.951 1.00 40.66 133 GLY A CA 1
ATOM 1028 C C . GLY A 1 133 ? 19.140 -20.661 10.062 1.00 40.66 133 GLY A C 1
ATOM 1029 O O . GLY A 1 133 ? 18.576 -19.967 10.935 1.00 40.66 133 GLY A O 1
#

Foldseek 3Di:
DKKQFFPVLVVDPVLVVLLVVLQCVLPVVVQKDKDKDFDPQVVHPLPDDDPDDFWFCLSRGGRMMMAIDGDDDPPDDPVVVVVSLVCCQVPSVVSNCVSGDPMAGDVVRDDPPHDDPNCVRTTDPVVSVVVPD

Sequence (133 aa):
MSRLVPAEVARKTDATAAFVDALRLIVAYRTFLVDCLLLNAFPSPSTSPHPDNAVSRGWRNAFVGCNMNAYWNFTAPFASNLATKREMVERYIPAWEAATPGGAIYLNEMDPWYQGDWEGADLPGQVRAAVGG

Radius of gyration: 16.01 Å; chains: 1; bounding box: 44×33×42 Å

Organism: NCBI:txid1105319

pLDDT: mean 86.68, std 14.07, range [40.66, 98.19]